Protein AF-A0A6V7Y497-F1 (afdb_monomer)

Structure (mmCIF, N/CA/C/O backbone):
data_AF-A0A6V7Y497-F1
#
_entry.id   AF-A0A6V7Y497-F1
#
loop_
_atom_site.group_PDB
_atom_site.id
_atom_site.type_symbol
_atom_site.label_atom_id
_atom_site.label_alt_id
_atom_site.label_comp_id
_atom_site.label_asym_id
_atom_site.label_entity_id
_atom_site.label_seq_id
_atom_site.pdbx_PDB_ins_code
_atom_site.Cartn_x
_atom_site.Cartn_y
_atom_site.Cartn_z
_atom_site.occupancy
_atom_site.B_iso_or_equiv
_atom_site.auth_seq_id
_atom_site.auth_comp_id
_atom_site.auth_asym_id
_atom_site.auth_atom_id
_atom_site.pdbx_PDB_model_num
ATOM 1 N N . MET A 1 1 ? 5.031 -18.411 21.124 1.00 46.81 1 MET A N 1
ATOM 2 C CA . MET A 1 1 ? 4.570 -17.279 20.289 1.00 46.81 1 MET A CA 1
ATOM 3 C C . MET A 1 1 ? 3.632 -16.433 21.133 1.00 46.81 1 MET A C 1
ATOM 5 O O . MET A 1 1 ? 2.620 -16.959 21.571 1.00 46.81 1 MET A O 1
ATOM 9 N N . LYS A 1 2 ? 3.966 -15.175 21.447 1.00 46.62 2 LYS A N 1
ATOM 10 C CA . LYS A 1 2 ? 2.994 -14.273 22.086 1.00 46.62 2 LYS A CA 1
ATOM 11 C C . LYS A 1 2 ? 2.046 -13.784 20.991 1.00 46.62 2 LYS A C 1
ATOM 13 O O . LYS A 1 2 ? 2.484 -13.060 20.1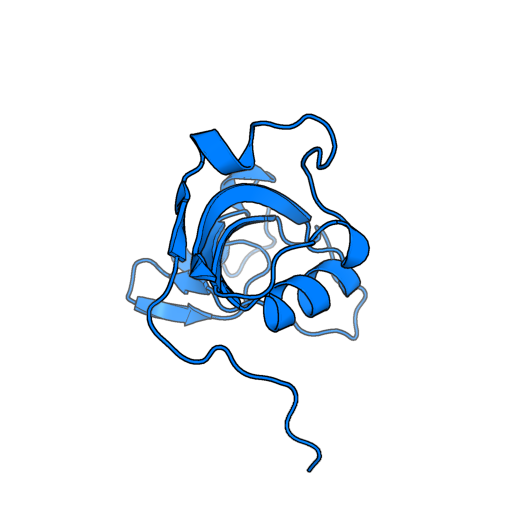00 1.00 46.62 2 LYS A O 1
ATOM 18 N N . ALA A 1 3 ? 0.797 -14.238 21.011 1.00 62.75 3 ALA A N 1
ATOM 19 C CA . ALA A 1 3 ? -0.224 -13.754 20.092 1.00 62.75 3 ALA A CA 1
ATOM 20 C C . ALA A 1 3 ? -0.464 -12.264 20.376 1.00 62.75 3 ALA A C 1
ATOM 22 O O . ALA A 1 3 ? -0.790 -11.891 21.503 1.00 62.75 3 ALA A O 1
ATOM 23 N N . LYS A 1 4 ? -0.245 -11.404 19.376 1.00 68.88 4 LYS A N 1
ATOM 24 C CA . LYS A 1 4 ? -0.741 -10.023 19.429 1.00 68.88 4 LYS A CA 1
ATOM 25 C C . LYS A 1 4 ? -2.275 -10.070 19.457 1.00 68.88 4 LYS A C 1
ATOM 27 O O . LYS A 1 4 ? -2.865 -11.057 19.027 1.00 68.88 4 LYS A O 1
ATOM 32 N N . SER A 1 5 ? -2.917 -9.031 19.981 1.00 75.00 5 SER A N 1
ATOM 33 C CA . SER A 1 5 ? -4.380 -8.949 20.003 1.00 75.00 5 SER A CA 1
ATOM 34 C C . SER A 1 5 ? -4.936 -8.960 18.576 1.00 75.00 5 SER A C 1
ATOM 36 O O . SER A 1 5 ? -4.496 -8.162 17.747 1.00 75.00 5 SER A O 1
ATOM 38 N N . PHE A 1 6 ? -5.904 -9.832 18.314 1.00 72.50 6 PHE A N 1
ATOM 39 C CA . PHE A 1 6 ? -6.673 -9.871 17.071 1.00 72.50 6 PHE A CA 1
ATOM 40 C C . PHE A 1 6 ? -8.051 -9.238 17.306 1.00 72.50 6 PHE A C 1
ATOM 42 O O . PHE A 1 6 ? -8.516 -9.249 18.449 1.00 72.50 6 PHE A O 1
ATOM 49 N N . PRO A 1 7 ? -8.696 -8.673 16.270 1.00 78.94 7 PRO A N 1
ATOM 50 C CA . PRO A 1 7 ? -10.061 -8.174 16.395 1.00 78.94 7 PRO A CA 1
ATOM 51 C C . PRO A 1 7 ? -11.018 -9.319 16.760 1.00 78.94 7 PRO A C 1
ATOM 53 O O . PRO A 1 7 ? -10.892 -10.433 16.249 1.00 78.94 7 PRO A O 1
ATOM 56 N N . ILE A 1 8 ? -11.953 -9.046 17.671 1.00 82.19 8 ILE A N 1
ATOM 57 C CA . ILE A 1 8 ? -12.971 -9.989 18.152 1.00 82.19 8 ILE A CA 1
ATOM 58 C C . ILE A 1 8 ? -14.315 -9.263 18.130 1.00 82.19 8 ILE A C 1
ATOM 60 O O . ILE A 1 8 ? -14.417 -8.148 18.636 1.00 82.19 8 ILE A O 1
ATOM 64 N N . GLY A 1 9 ? -15.348 -9.921 17.604 1.00 86.19 9 GLY A N 1
ATOM 65 C CA . GLY A 1 9 ? -16.706 -9.382 17.541 1.00 86.19 9 GLY A CA 1
ATOM 66 C C . GLY A 1 9 ? -17.105 -8.914 16.145 1.00 86.19 9 GLY A C 1
ATOM 67 O O . GLY A 1 9 ? -16.457 -9.244 15.152 1.00 86.19 9 GLY A O 1
ATOM 68 N N . HIS A 1 10 ? -18.220 -8.188 16.080 1.00 86.06 10 HIS A N 1
ATOM 69 C CA . HIS A 1 10 ? -18.727 -7.633 14.830 1.00 86.06 10 HIS A CA 1
ATOM 70 C C . HIS A 1 10 ? -17.919 -6.390 14.454 1.00 86.06 10 HIS A C 1
ATOM 72 O O . HIS A 1 10 ? -17.720 -5.533 15.318 1.00 86.06 10 HIS A O 1
ATOM 78 N N . PRO A 1 11 ? -17.478 -6.277 13.194 1.00 88.94 11 PRO A N 1
ATOM 79 C CA . PRO A 1 11 ? -16.687 -5.140 12.768 1.00 88.94 11 PRO A CA 1
ATOM 80 C C . PRO A 1 11 ? -17.511 -3.850 12.729 1.00 88.94 11 PRO A C 1
ATOM 82 O O . PRO A 1 11 ? -18.691 -3.864 12.368 1.00 88.94 11 PRO A O 1
ATOM 85 N N . ASN A 1 12 ? -16.859 -2.728 13.022 1.00 89.62 12 ASN A N 1
ATOM 86 C CA . ASN A 1 12 ? -17.367 -1.391 12.744 1.00 89.62 12 ASN A CA 1
ATOM 87 C C . ASN A 1 12 ? -16.671 -0.823 11.499 1.00 89.62 12 ASN A C 1
ATOM 89 O O . ASN A 1 12 ? -15.442 -0.805 11.418 1.00 89.62 12 ASN A O 1
ATOM 93 N N . VAL A 1 13 ? -17.460 -0.354 10.532 1.00 91.69 13 VAL A N 1
ATOM 94 C CA . VAL A 1 13 ? -16.964 0.162 9.253 1.00 91.69 13 VAL A CA 1
ATOM 95 C C . VAL A 1 13 ? -16.987 1.685 9.277 1.00 91.69 13 VAL A C 1
ATOM 97 O O . VAL A 1 13 ? -18.046 2.309 9.300 1.00 91.69 13 VAL A O 1
ATOM 100 N N . LEU A 1 14 ? -15.803 2.286 9.248 1.00 89.94 14 LEU A N 1
ATOM 101 C CA . LEU A 1 14 ? -15.614 3.721 9.077 1.00 89.94 14 LEU A CA 1
ATOM 102 C C . LEU A 1 14 ? -15.487 4.030 7.584 1.00 89.94 14 LEU A C 1
ATOM 104 O O . LEU A 1 14 ? -14.588 3.513 6.916 1.00 89.94 14 LEU A O 1
ATOM 108 N N . THR A 1 15 ? -16.367 4.889 7.069 1.00 88.38 15 THR A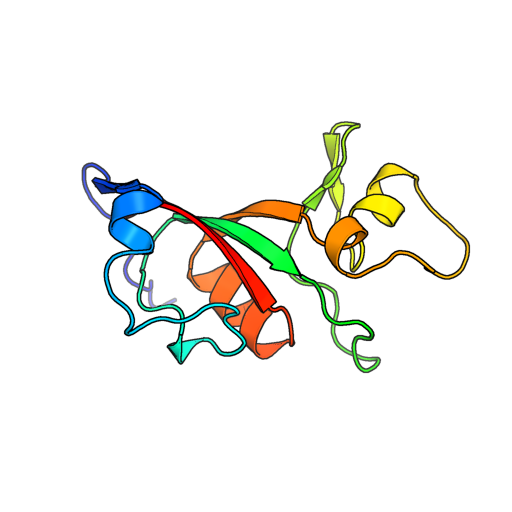 N 1
ATOM 109 C CA . THR A 1 15 ? -16.338 5.326 5.669 1.00 88.38 15 THR A CA 1
ATOM 110 C C . THR A 1 15 ? -15.413 6.522 5.480 1.00 88.38 15 THR A C 1
ATOM 112 O O . THR A 1 15 ? -15.042 7.219 6.430 1.00 88.38 15 THR A O 1
ATOM 115 N N . ARG A 1 16 ? -15.052 6.785 4.223 1.00 83.50 16 ARG A N 1
ATOM 116 C CA . ARG A 1 16 ? -14.201 7.905 3.811 1.00 83.50 16 ARG A CA 1
ATOM 117 C C . ARG A 1 16 ? -14.610 9.238 4.439 1.00 83.50 16 ARG A C 1
ATOM 119 O O . ARG A 1 16 ? -13.739 9.993 4.855 1.00 83.50 16 ARG A O 1
ATOM 126 N N . GLU A 1 17 ? -15.903 9.530 4.529 1.00 82.69 17 GLU A N 1
ATOM 127 C CA . GLU A 1 17 ? -16.406 10.783 5.097 1.00 82.69 17 GLU A CA 1
ATOM 128 C C . GLU A 1 17 ? -15.984 10.914 6.562 1.00 82.69 17 GLU A C 1
ATOM 130 O O . GLU A 1 17 ? -15.408 11.924 6.948 1.00 82.69 17 GLU A O 1
ATOM 135 N N . THR A 1 18 ? -16.184 9.870 7.368 1.00 82.69 18 THR A N 1
ATOM 136 C CA . THR A 1 18 ? -15.773 9.849 8.779 1.00 82.69 18 THR A CA 1
ATOM 137 C C . THR A 1 18 ? -14.253 9.872 8.939 1.00 82.69 18 THR A C 1
ATOM 139 O O . THR A 1 18 ? -13.737 10.497 9.862 1.00 82.69 18 THR A O 1
ATOM 142 N N . LEU A 1 19 ? -13.523 9.213 8.037 1.00 81.75 19 LEU A N 1
ATOM 143 C CA . LEU A 1 19 ? -12.061 9.113 8.088 1.00 81.75 19 LEU A CA 1
ATOM 144 C C . LEU A 1 19 ? -11.352 10.426 7.731 1.00 81.75 19 LEU A C 1
ATOM 146 O O . LEU A 1 19 ? -10.264 10.685 8.238 1.00 81.75 19 LEU A O 1
ATOM 150 N N . LEU A 1 20 ? -11.962 11.255 6.881 1.00 75.94 20 LEU A N 1
ATOM 151 C CA . LEU A 1 20 ? -11.424 12.561 6.480 1.00 75.94 20 LEU A CA 1
ATOM 152 C C . LEU A 1 20 ? -11.861 13.713 7.409 1.00 75.94 20 LEU A C 1
ATOM 154 O O . LEU A 1 20 ? -11.406 14.844 7.242 1.00 75.94 20 LEU A O 1
ATOM 158 N N . LEU A 1 21 ? -12.728 13.436 8.387 1.00 71.06 21 LEU A N 1
ATOM 159 C CA . LEU A 1 21 ? -13.258 14.386 9.369 1.00 71.06 21 LEU A CA 1
ATOM 160 C C . LEU A 1 21 ? -12.700 14.050 10.766 1.00 71.06 21 LEU A C 1
ATOM 162 O O . LEU A 1 21 ? -13.447 13.578 11.623 1.00 71.06 21 LEU A O 1
ATOM 166 N N . PRO A 1 22 ? -11.384 14.187 11.015 1.00 56.78 22 PRO A N 1
ATOM 167 C CA . PRO A 1 22 ? -10.813 15.477 11.433 1.00 56.78 22 PRO A CA 1
ATOM 168 C C . PRO A 1 22 ? -9.413 15.779 10.832 1.00 56.78 22 PRO A C 1
ATOM 170 O O . PRO A 1 22 ? -8.688 14.866 10.443 1.00 56.78 22 PRO A O 1
ATOM 173 N N . PRO A 1 23 ? -8.949 17.049 10.842 1.00 59.47 23 PRO A N 1
ATOM 174 C CA . PRO A 1 23 ? -7.678 17.485 10.227 1.00 59.47 23 PRO A CA 1
ATOM 1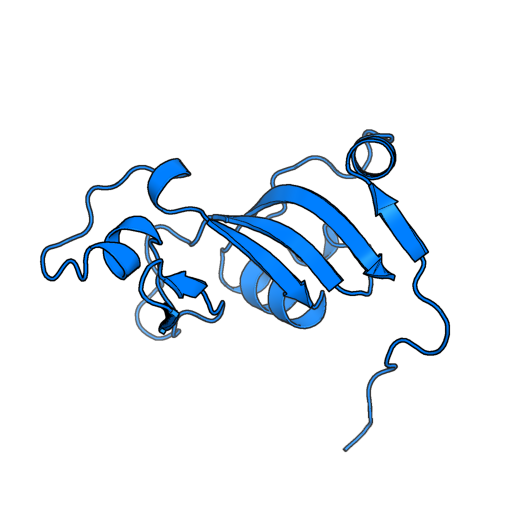75 C C . PRO A 1 23 ? -6.393 16.908 10.858 1.00 59.47 23 PRO A C 1
ATOM 177 O O . PRO A 1 23 ? -5.296 17.198 10.387 1.00 59.47 23 PRO A O 1
ATOM 180 N N . ASN A 1 24 ? -6.502 16.098 11.915 1.00 60.09 24 ASN A N 1
ATOM 181 C CA . ASN A 1 24 ? -5.363 15.637 12.714 1.00 60.09 24 ASN A CA 1
ATOM 182 C C . ASN A 1 24 ? -4.620 14.427 12.131 1.00 60.09 24 ASN A C 1
ATOM 184 O O . ASN A 1 24 ? -3.642 13.986 12.730 1.00 60.09 24 ASN A O 1
ATOM 188 N N . ASN A 1 25 ? -5.053 13.883 10.991 1.00 68.00 25 ASN A N 1
ATOM 189 C CA . ASN A 1 25 ? -4.332 12.800 10.325 1.00 68.00 25 ASN A CA 1
ATOM 190 C C . ASN A 1 25 ? -4.184 13.047 8.813 1.00 68.00 25 ASN A C 1
ATOM 192 O O . ASN A 1 25 ? -4.823 12.367 8.003 1.00 68.00 25 ASN A O 1
ATOM 196 N N . PRO A 1 26 ? -3.396 14.064 8.419 1.00 83.12 26 PRO A N 1
ATOM 197 C CA . PRO A 1 26 ? -3.248 14.436 7.022 1.00 83.12 26 P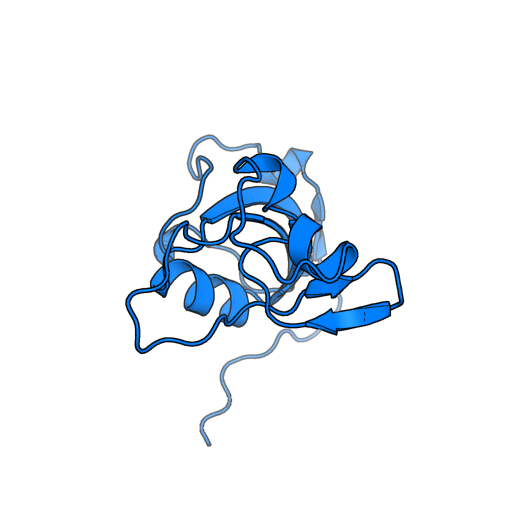RO A CA 1
ATOM 198 C C . PRO A 1 26 ? -2.546 13.331 6.223 1.00 83.12 26 PRO A C 1
ATOM 200 O O . PRO A 1 26 ? -1.538 12.762 6.639 1.00 83.12 26 PRO A O 1
ATOM 203 N N . LEU A 1 27 ? -3.077 13.057 5.035 1.00 90.31 27 LEU A N 1
ATOM 204 C CA . LEU A 1 27 ? -2.416 12.240 4.022 1.00 90.31 27 LEU A CA 1
ATOM 205 C C . LEU A 1 27 ? -1.346 13.076 3.283 1.00 90.31 27 LEU A C 1
ATOM 207 O O . LEU A 1 27 ? -1.517 14.289 3.142 1.00 90.31 27 LEU A O 1
ATOM 211 N N . PRO A 1 28 ? -0.280 12.456 2.744 1.00 94.06 28 PRO A N 1
ATOM 212 C CA . PRO A 1 28 ? -0.011 11.021 2.750 1.00 94.06 28 PRO A CA 1
ATOM 213 C C . PRO A 1 28 ? 0.628 10.531 4.057 1.00 94.06 28 PRO A C 1
ATOM 215 O O . PRO A 1 28 ? 1.479 11.207 4.629 1.00 94.06 28 PRO A O 1
ATOM 218 N N . TRP A 1 29 ? 0.308 9.306 4.482 1.00 95.06 29 TRP A N 1
ATOM 219 C CA . TRP A 1 29 ? 1.033 8.663 5.582 1.00 95.06 29 TRP A CA 1
ATOM 220 C C . TRP A 1 29 ? 2.368 8.134 5.084 1.00 95.06 29 TRP A C 1
ATOM 222 O O . TRP A 1 29 ? 2.417 7.391 4.105 1.00 95.06 29 TRP A O 1
ATOM 232 N N . THR A 1 30 ? 3.440 8.490 5.783 1.00 95.38 30 THR A N 1
ATOM 233 C CA . THR A 1 30 ? 4.823 8.104 5.450 1.00 95.38 30 THR A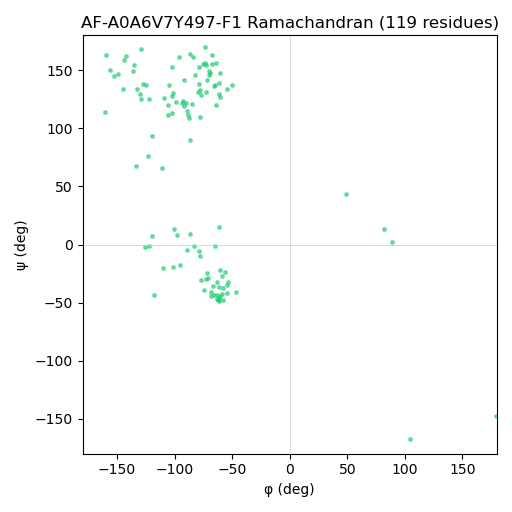 CA 1
ATOM 234 C C . THR A 1 30 ? 5.526 7.342 6.573 1.00 95.38 30 THR A C 1
ATOM 236 O O . THR A 1 30 ? 6.674 6.947 6.414 1.00 95.38 30 THR A O 1
ATOM 239 N N . SER A 1 31 ? 4.846 7.146 7.704 1.00 95.19 31 SER A N 1
ATOM 240 C CA . SER A 1 31 ? 5.394 6.534 8.918 1.00 95.19 31 SER A CA 1
ATOM 241 C C . SER A 1 31 ? 4.295 5.782 9.677 1.00 95.19 31 SER A C 1
ATOM 243 O O . SER A 1 31 ? 3.148 6.245 9.625 1.00 95.19 31 SER A O 1
ATOM 245 N N . PRO A 1 32 ? 4.595 4.664 10.369 1.00 94.88 32 PRO A N 1
ATOM 246 C CA . PRO A 1 32 ? 3.605 3.870 11.100 1.00 94.88 32 PRO A CA 1
ATOM 247 C C . PRO A 1 32 ? 2.779 4.651 12.124 1.00 94.88 32 PRO A C 1
ATOM 249 O O . PRO A 1 32 ? 1.599 4.352 12.279 1.00 94.88 32 PRO A O 1
ATOM 252 N N . GLU A 1 33 ? 3.352 5.656 12.796 1.00 93.25 33 GLU A N 1
ATOM 253 C CA . GLU A 1 33 ? 2.622 6.494 13.762 1.00 93.25 33 GLU A CA 1
ATOM 254 C C . GLU A 1 33 ? 1.435 7.267 13.167 1.00 93.25 33 GLU A C 1
ATOM 256 O O . GLU A 1 33 ? 0.512 7.611 13.903 1.00 93.25 33 GLU A O 1
ATOM 261 N N . HIS A 1 34 ? 1.404 7.498 11.850 1.00 92.69 34 HIS A N 1
ATOM 262 C CA . HIS A 1 34 ? 0.244 8.112 11.197 1.00 92.69 34 HIS A CA 1
ATOM 263 C C . HIS A 1 34 ? -0.956 7.155 11.116 1.00 92.69 34 HIS A C 1
ATOM 265 O O . HIS A 1 34 ? -2.106 7.589 11.043 1.00 92.69 34 HIS A O 1
ATOM 271 N N . ASN A 1 35 ? -0.727 5.840 11.145 1.00 92.38 35 ASN A N 1
ATOM 272 C CA . ASN A 1 35 ? -1.808 4.867 11.131 1.00 92.38 35 ASN A CA 1
ATOM 273 C C . ASN A 1 35 ? -2.305 4.585 12.556 1.00 92.38 35 ASN A C 1
ATOM 275 O O . ASN A 1 35 ? -1.853 3.662 13.236 1.00 92.38 35 ASN A O 1
ATOM 279 N N . ILE A 1 36 ? -3.285 5.373 12.991 1.00 91.00 36 ILE A N 1
ATOM 280 C CA . ILE A 1 36 ? -3.930 5.222 14.303 1.00 91.00 36 ILE A CA 1
ATOM 281 C C . ILE A 1 36 ? -4.952 4.073 14.355 1.00 91.00 36 ILE A C 1
ATOM 283 O O . ILE A 1 36 ? -5.437 3.728 15.434 1.00 91.00 36 ILE A O 1
ATOM 287 N N . TYR A 1 37 ? -5.297 3.477 13.210 1.00 90.56 37 TYR A N 1
ATOM 288 C CA . TYR A 1 37 ? -6.344 2.465 13.114 1.00 90.56 37 TYR A CA 1
ATOM 289 C C . TYR A 1 37 ? -5.783 1.049 13.262 1.00 90.56 37 TYR A C 1
ATOM 291 O O . TYR A 1 37 ? -4.727 0.703 12.731 1.00 90.56 37 TYR A O 1
ATOM 299 N N . LYS A 1 38 ? -6.534 0.189 13.956 1.00 91.00 38 LYS A N 1
ATOM 300 C CA . LYS A 1 38 ? -6.195 -1.225 14.153 1.00 91.00 38 LYS A CA 1
ATOM 301 C C . LYS A 1 38 ? -7.282 -2.103 13.560 1.00 91.00 38 LYS A C 1
ATOM 303 O O . LYS A 1 38 ? -8.260 -2.406 14.224 1.00 91.00 38 LYS A O 1
ATOM 308 N N . GLY A 1 39 ? -7.091 -2.511 12.313 1.00 92.00 39 GLY A N 1
ATOM 309 C CA . GLY A 1 39 ? -8.074 -3.315 11.600 1.00 92.00 39 GLY A CA 1
ATOM 310 C C . GLY A 1 39 ? -7.633 -3.648 10.183 1.00 92.00 39 GLY A C 1
ATOM 311 O O . GLY A 1 39 ? -6.428 -3.795 9.930 1.00 92.00 39 GLY A O 1
ATOM 312 N N . LEU A 1 40 ? -8.612 -3.755 9.287 1.00 94.38 40 LEU A N 1
ATOM 313 C CA . LEU A 1 40 ? -8.440 -3.864 7.841 1.00 94.38 40 LEU A CA 1
ATOM 314 C C . LEU A 1 40 ? -8.720 -2.500 7.204 1.00 94.38 40 LEU A C 1
ATOM 316 O O . LEU A 1 40 ? -9.727 -1.869 7.507 1.00 94.38 40 LEU A O 1
ATOM 320 N N . LEU A 1 41 ? -7.825 -2.035 6.341 1.00 95.75 41 LEU A N 1
ATOM 321 C CA . LEU A 1 41 ? -7.897 -0.718 5.726 1.00 95.75 41 LEU A CA 1
ATOM 322 C C . LEU A 1 41 ? -7.929 -0.866 4.208 1.00 95.75 41 LEU A C 1
ATOM 324 O O . LEU A 1 41 ? -7.018 -1.457 3.627 1.00 95.75 41 LEU A O 1
ATOM 328 N N . LEU A 1 42 ? -8.940 -0.287 3.566 1.00 96.94 42 LEU A N 1
ATOM 329 C CA . LEU A 1 42 ? -8.975 -0.098 2.121 1.00 96.94 42 LEU A CA 1
ATOM 330 C C . LEU A 1 42 ? -8.284 1.226 1.793 1.00 96.94 42 LEU A C 1
ATOM 332 O O . LEU A 1 42 ? -8.802 2.310 2.076 1.00 96.94 42 LEU A O 1
ATOM 336 N N . VAL A 1 43 ? -7.096 1.139 1.203 1.00 96.69 43 VAL A N 1
ATOM 337 C CA . VAL A 1 43 ? -6.216 2.293 0.988 1.00 96.69 43 VAL A CA 1
ATOM 338 C C . VAL A 1 43 ? -5.634 2.301 -0.412 1.00 96.69 43 VAL A C 1
ATOM 340 O O . VAL A 1 43 ? -5.454 1.255 -1.039 1.00 96.69 43 VAL A O 1
ATOM 343 N N . ARG A 1 44 ? -5.276 3.496 -0.888 1.00 97.81 44 ARG A N 1
ATOM 344 C CA . ARG A 1 44 ? -4.356 3.630 -2.014 1.00 97.81 44 ARG A CA 1
ATOM 345 C C . ARG A 1 44 ? -2.936 3.753 -1.499 1.00 97.81 44 ARG A C 1
ATOM 347 O O . ARG A 1 44 ? -2.603 4.716 -0.807 1.00 97.81 44 ARG A O 1
ATOM 354 N N . VAL A 1 45 ? -2.099 2.805 -1.894 1.00 97.75 45 VAL A N 1
ATOM 355 C CA . VAL A 1 45 ? -0.681 2.789 -1.540 1.00 97.75 45 VAL A CA 1
ATOM 356 C C . VAL A 1 45 ? 0.167 3.201 -2.731 1.00 97.75 45 VAL A C 1
ATOM 358 O O . VAL A 1 45 ? -0.059 2.773 -3.863 1.00 97.75 45 VAL A O 1
ATOM 361 N N . GLN A 1 46 ? 1.158 4.039 -2.465 1.00 97.44 46 GLN A N 1
ATOM 362 C CA . GLN A 1 46 ? 2.208 4.397 -3.396 1.00 97.44 46 GLN A CA 1
ATOM 363 C C . GLN A 1 46 ? 3.498 3.679 -2.970 1.00 97.44 46 GLN A C 1
ATOM 365 O O . GLN A 1 46 ? 3.984 3.907 -1.859 1.00 97.44 46 GLN A O 1
ATOM 370 N N . PRO A 1 47 ? 4.071 2.822 -3.828 1.00 95.50 47 PRO A N 1
ATOM 371 C CA . PRO A 1 47 ? 5.349 2.175 -3.549 1.00 95.50 47 PRO A CA 1
ATOM 372 C C . PRO A 1 47 ? 6.527 3.164 -3.657 1.00 95.50 47 PRO A C 1
ATOM 374 O O . PRO A 1 47 ? 6.454 4.126 -4.433 1.00 95.50 47 PRO A O 1
ATOM 377 N N . PRO A 1 48 ? 7.653 2.915 -2.964 1.00 93.25 48 PRO A N 1
ATOM 378 C CA . PRO A 1 48 ? 8.869 3.721 -3.106 1.00 93.25 48 PRO A CA 1
ATOM 379 C C . PRO A 1 48 ? 9.413 3.673 -4.544 1.00 93.25 48 PRO A C 1
ATOM 381 O O . PRO A 1 48 ? 9.270 2.665 -5.235 1.00 93.25 48 PRO A O 1
ATOM 384 N N . ASN A 1 49 ? 10.033 4.759 -5.029 1.00 85.38 49 ASN A N 1
ATOM 385 C CA . ASN A 1 49 ? 10.604 4.852 -6.392 1.00 85.38 49 ASN A CA 1
ATOM 386 C C . ASN A 1 49 ? 11.712 3.829 -6.642 1.00 85.38 49 ASN A C 1
ATOM 388 O O . ASN A 1 49 ? 11.842 3.288 -7.736 1.00 85.38 49 ASN A O 1
ATOM 392 N N . PHE A 1 50 ? 12.493 3.575 -5.605 1.00 74.50 50 PHE A N 1
ATOM 393 C CA . PHE A 1 50 ? 13.586 2.632 -5.599 1.00 74.50 50 PHE A CA 1
ATOM 394 C C . PHE A 1 50 ? 13.618 2.007 -4.213 1.00 74.50 50 PHE A C 1
ATOM 396 O O . PHE A 1 50 ? 13.502 2.720 -3.215 1.00 74.50 50 PHE A O 1
ATOM 403 N N . MET A 1 51 ? 13.747 0.687 -4.140 1.00 64.31 51 MET A N 1
ATOM 404 C CA . MET A 1 51 ? 14.123 0.055 -2.884 1.00 64.31 51 MET A CA 1
ATOM 405 C C . MET A 1 51 ? 15.631 -0.101 -2.877 1.00 64.31 51 MET A C 1
ATOM 407 O O . MET A 1 51 ? 16.196 -0.708 -3.785 1.00 64.31 51 MET A O 1
ATOM 411 N N . ASN A 1 52 ? 16.276 0.456 -1.854 1.00 57.03 52 ASN A N 1
ATOM 412 C CA . ASN A 1 52 ? 17.697 0.232 -1.621 1.00 57.03 52 ASN A CA 1
ATOM 413 C C . ASN A 1 52 ? 17.954 -1.283 -1.552 1.00 57.03 52 ASN A C 1
ATOM 415 O O . ASN A 1 52 ? 17.186 -2.013 -0.923 1.00 57.03 52 ASN A O 1
ATOM 419 N N . GLY A 1 53 ? 19.000 -1.732 -2.250 1.00 52.06 53 GLY A N 1
ATOM 420 C CA . GLY A 1 53 ? 19.102 -3.028 -2.942 1.00 52.06 53 GLY A CA 1
ATOM 421 C C . GLY A 1 53 ? 19.004 -4.346 -2.163 1.00 52.06 53 GLY A C 1
ATOM 422 O O . GLY A 1 53 ? 19.331 -5.372 -2.743 1.00 52.06 53 GLY A O 1
ATOM 423 N N . ASN A 1 54 ? 18.535 -4.367 -0.914 1.00 62.59 54 ASN A N 1
ATOM 424 C CA . ASN A 1 54 ? 18.457 -5.580 -0.090 1.00 62.59 54 ASN A CA 1
ATOM 425 C C . ASN A 1 54 ? 17.062 -5.881 0.493 1.00 62.59 54 ASN A C 1
ATOM 427 O O . ASN A 1 54 ? 16.908 -6.892 1.176 1.00 62.59 54 ASN A O 1
ATOM 431 N N . LEU A 1 55 ? 16.046 -5.037 0.271 1.00 79.06 55 LEU A N 1
ATOM 432 C CA . LEU A 1 55 ? 14.702 -5.258 0.823 1.00 79.06 55 LEU A CA 1
ATOM 433 C C . LEU A 1 55 ? 13.709 -5.646 -0.283 1.00 79.06 55 LEU A C 1
ATOM 435 O O . LEU A 1 55 ? 13.598 -4.906 -1.260 1.00 79.06 55 LEU A O 1
ATOM 439 N N . PRO A 1 56 ? 12.986 -6.778 -0.159 1.00 87.50 56 PRO A N 1
ATOM 440 C CA . PRO A 1 56 ? 11.976 -7.184 -1.133 1.00 87.50 56 PRO A CA 1
ATOM 441 C C . PRO A 1 56 ? 10.685 -6.356 -0.989 1.00 87.50 56 PRO A C 1
ATOM 443 O O . PRO A 1 56 ? 10.410 -5.840 0.098 1.00 87.50 56 PRO A O 1
ATOM 446 N N . PRO A 1 57 ? 9.870 -6.220 -2.057 1.00 92.50 57 PRO A N 1
ATOM 447 C CA . PRO A 1 57 ? 8.584 -5.540 -1.966 1.00 92.50 57 PRO A CA 1
ATOM 448 C C . PRO A 1 57 ? 7.663 -6.332 -1.036 1.00 92.50 57 PRO A C 1
ATOM 450 O O . PRO A 1 57 ? 7.630 -7.559 -1.093 1.00 92.50 57 PRO A O 1
ATOM 453 N N . VAL A 1 58 ? 6.938 -5.638 -0.159 1.00 95.00 58 VAL A N 1
ATOM 454 C CA . VAL A 1 58 ? 6.244 -6.286 0.971 1.00 95.00 58 VAL A CA 1
ATOM 455 C C . VAL A 1 58 ? 4.733 -6.295 0.839 1.00 95.00 58 VAL A C 1
ATOM 457 O O . VAL A 1 58 ? 4.075 -7.101 1.486 1.00 95.00 58 VAL A O 1
ATOM 460 N N . LEU A 1 59 ? 4.181 -5.416 0.002 1.00 96.75 59 LEU A N 1
ATOM 461 C CA . LEU A 1 59 ? 2.745 -5.323 -0.185 1.00 96.75 59 LEU A CA 1
ATOM 462 C C . LEU A 1 59 ? 2.299 -6.181 -1.374 1.00 96.75 59 LEU A C 1
ATOM 464 O O . LEU A 1 59 ? 2.764 -5.949 -2.495 1.00 96.75 59 LEU A O 1
ATOM 468 N N . PRO A 1 60 ? 1.396 -7.151 -1.156 1.00 97.31 60 PRO A N 1
ATOM 469 C CA . PRO A 1 60 ? 0.836 -7.927 -2.244 1.00 97.31 60 PRO A CA 1
ATOM 470 C C . PRO A 1 60 ? -0.138 -7.082 -3.066 1.00 97.31 60 PRO A C 1
ATOM 472 O O . PRO A 1 60 ? -0.940 -6.324 -2.524 1.00 97.31 60 PRO A O 1
ATOM 475 N N . TYR A 1 61 ? -0.118 -7.262 -4.377 1.00 97.38 61 TYR A N 1
ATOM 476 C CA . TYR A 1 61 ? -1.058 -6.681 -5.324 1.00 97.38 61 TYR A CA 1
ATOM 477 C C . TYR A 1 61 ? -1.582 -7.781 -6.242 1.00 97.38 61 TYR A C 1
ATOM 479 O O . TYR A 1 61 ? -0.804 -8.550 -6.818 1.00 97.38 61 TYR A O 1
ATOM 487 N N . ARG A 1 62 ? -2.909 -7.861 -6.371 1.00 97.56 62 ARG A N 1
ATOM 488 C CA . ARG A 1 62 ? -3.555 -8.762 -7.321 1.00 97.56 62 ARG A CA 1
ATOM 489 C C . ARG A 1 62 ? -3.726 -8.036 -8.655 1.00 97.56 62 ARG A C 1
ATOM 491 O O . ARG A 1 62 ? -4.471 -7.063 -8.722 1.00 97.56 62 ARG A O 1
ATOM 498 N N . THR A 1 63 ? -3.039 -8.515 -9.685 1.00 97.19 63 THR A N 1
ATOM 499 C CA . THR A 1 63 ? -3.113 -7.974 -11.048 1.00 97.19 63 THR A CA 1
ATOM 500 C C . THR A 1 63 ? -4.486 -8.216 -11.669 1.00 97.19 63 THR A C 1
ATOM 502 O O . THR A 1 63 ? -5.245 -9.080 -11.220 1.00 97.19 63 THR A O 1
ATOM 505 N N . HIS A 1 64 ? -4.801 -7.496 -12.746 1.00 96.31 64 HIS A N 1
ATOM 506 C CA . HIS A 1 64 ? -6.084 -7.638 -13.449 1.00 96.31 64 HIS A CA 1
ATOM 507 C C . HIS A 1 64 ? -6.362 -9.057 -13.978 1.00 96.31 64 HIS A C 1
ATOM 509 O O . HIS A 1 64 ? -7.518 -9.452 -14.090 1.00 96.31 64 HIS A O 1
ATOM 515 N N . ASP A 1 65 ? -5.323 -9.846 -14.267 1.00 96.19 65 ASP A N 1
ATOM 516 C CA . ASP A 1 65 ? -5.442 -11.255 -14.671 1.00 96.19 65 ASP A CA 1
ATOM 517 C C . ASP A 1 65 ? -5.494 -12.238 -13.482 1.00 96.19 65 ASP A C 1
ATOM 519 O O . ASP A 1 65 ? -5.430 -13.452 -13.672 1.00 96.19 65 ASP A O 1
ATOM 523 N N . GLY A 1 66 ? -5.607 -11.728 -12.252 1.00 95.88 66 GLY A N 1
ATOM 524 C CA . GLY A 1 66 ? -5.851 -12.505 -11.038 1.00 95.88 66 GLY A CA 1
ATOM 525 C C . GLY A 1 66 ? -4.604 -13.018 -10.314 1.00 95.88 66 GLY A C 1
ATOM 526 O O . GLY A 1 66 ? -4.746 -13.696 -9.293 1.00 95.88 66 GLY A O 1
ATOM 527 N N . ARG A 1 67 ? -3.389 -12.704 -10.782 1.00 96.12 67 ARG A N 1
ATOM 528 C CA . ARG A 1 67 ? -2.143 -13.157 -10.139 1.00 96.12 67 ARG A CA 1
ATOM 529 C C . ARG A 1 67 ? -1.827 -12.314 -8.913 1.00 96.12 67 ARG A C 1
ATOM 531 O O . ARG A 1 67 ? -1.920 -11.093 -8.947 1.00 96.12 67 ARG A O 1
ATOM 538 N N . LEU A 1 68 ? -1.383 -12.962 -7.841 1.00 96.88 68 LEU A N 1
ATOM 539 C CA . LEU A 1 68 ? -0.828 -12.269 -6.684 1.00 96.88 68 LEU A CA 1
ATOM 540 C C . LEU A 1 68 ? 0.658 -11.989 -6.925 1.00 96.88 68 LEU A C 1
ATOM 542 O O . LEU A 1 68 ? 1.440 -12.912 -7.140 1.00 96.88 68 LEU A O 1
ATOM 546 N N . THR A 1 69 ? 1.040 -10.720 -6.899 1.00 95.62 69 THR A N 1
ATOM 547 C CA . THR A 1 69 ? 2.416 -10.255 -7.111 1.00 95.62 69 THR A CA 1
ATOM 548 C C . THR A 1 69 ? 2.829 -9.313 -5.986 1.00 95.62 69 THR A C 1
ATOM 550 O O . THR A 1 69 ? 1.984 -8.867 -5.219 1.00 95.62 69 THR A O 1
ATOM 553 N N . PHE A 1 70 ? 4.116 -8.982 -5.888 1.00 95.69 70 PHE A N 1
ATOM 554 C CA . PHE A 1 70 ? 4.632 -7.983 -4.945 1.00 95.69 70 PHE A CA 1
ATOM 555 C C . PHE A 1 70 ? 5.385 -6.904 -5.734 1.00 95.69 70 PHE A C 1
ATOM 557 O O . PHE A 1 70 ? 6.608 -6.963 -5.834 1.00 95.69 70 PHE A O 1
ATOM 564 N N . PRO A 1 71 ? 4.689 -5.976 -6.414 1.00 94.75 71 PRO A N 1
ATOM 565 C CA . PRO A 1 71 ? 5.328 -5.051 -7.339 1.00 94.75 71 PRO A CA 1
ATOM 566 C C . PRO A 1 71 ? 5.641 -3.692 -6.702 1.00 94.75 71 PRO A C 1
ATOM 568 O O . PRO A 1 71 ? 5.022 -3.265 -5.736 1.00 94.75 71 PRO A O 1
ATOM 571 N N . LEU A 1 72 ? 6.553 -2.949 -7.332 1.00 94.88 72 LEU A N 1
ATOM 572 C CA . LEU A 1 72 ? 6.774 -1.515 -7.071 1.00 94.88 72 LEU A CA 1
ATOM 573 C C . LEU A 1 72 ? 6.050 -0.604 -8.082 1.00 94.88 72 LEU A C 1
ATOM 575 O O . LEU A 1 72 ? 6.287 0.607 -8.139 1.00 94.88 72 LEU A O 1
ATOM 579 N N . CYS A 1 73 ? 5.203 -1.192 -8.926 1.00 96.06 73 CYS A N 1
ATOM 580 C CA . CYS A 1 73 ? 4.350 -0.508 -9.888 1.00 96.06 73 CYS A CA 1
ATOM 581 C C . CYS A 1 73 ? 3.212 -1.448 -10.300 1.00 96.06 73 CYS A C 1
ATOM 583 O O . CYS A 1 73 ? 3.470 -2.456 -10.963 1.00 96.06 73 CYS A O 1
ATOM 585 N N . ALA A 1 74 ? 1.971 -1.101 -9.952 1.00 97.06 74 ALA A N 1
ATOM 586 C CA . ALA A 1 74 ? 0.795 -1.874 -10.359 1.00 97.06 74 ALA A CA 1
ATOM 587 C C . ALA A 1 74 ? 0.689 -2.003 -11.883 1.00 97.06 74 ALA A C 1
ATOM 589 O O . ALA A 1 74 ? 0.613 -3.113 -12.401 1.00 97.06 74 ALA A O 1
ATOM 590 N N . LYS A 1 75 ? 0.846 -0.893 -12.620 1.00 97.31 75 LYS A N 1
ATOM 591 C CA . LYS A 1 75 ? 0.796 -0.905 -14.089 1.00 97.31 75 LYS A CA 1
ATOM 592 C C . LYS A 1 75 ? 1.833 -1.833 -14.737 1.00 97.31 75 LYS A C 1
ATOM 594 O O . LYS A 1 75 ? 1.538 -2.483 -15.736 1.00 97.31 75 LYS A O 1
ATOM 599 N N . CYS A 1 76 ? 3.045 -1.920 -14.183 1.00 96.69 76 CYS A N 1
ATOM 600 C CA . CYS A 1 76 ? 4.060 -2.866 -14.655 1.00 96.69 76 CYS A CA 1
ATOM 601 C C . CYS A 1 76 ? 3.669 -4.312 -14.363 1.00 96.69 76 CYS A C 1
ATOM 603 O O . CYS A 1 76 ? 3.897 -5.166 -15.217 1.00 96.69 76 CYS A O 1
ATOM 605 N N . ALA A 1 77 ? 3.103 -4.577 -13.183 1.00 96.69 77 ALA A N 1
ATOM 606 C CA . ALA A 1 77 ? 2.639 -5.906 -12.808 1.00 96.69 77 ALA A CA 1
ATOM 607 C C . ALA A 1 77 ? 1.523 -6.381 -13.748 1.00 96.69 77 ALA A C 1
ATOM 609 O O . ALA A 1 77 ? 1.627 -7.471 -14.306 1.00 96.69 77 ALA A O 1
ATOM 610 N N . ASP A 1 78 ? 0.530 -5.526 -14.007 1.00 97.75 78 ASP A N 1
ATOM 611 C CA . ASP A 1 78 ? -0.572 -5.818 -14.930 1.00 97.75 78 ASP A CA 1
ATOM 612 C C . ASP A 1 78 ? -0.082 -6.071 -16.356 1.00 97.75 78 ASP A C 1
ATOM 614 O O . ASP A 1 78 ? -0.473 -7.042 -16.999 1.00 97.75 78 ASP A O 1
ATOM 618 N N . ASN A 1 79 ? 0.813 -5.213 -16.850 1.00 96.75 79 ASN A N 1
ATOM 619 C CA . ASN A 1 79 ? 1.340 -5.310 -18.209 1.00 96.75 79 ASN A CA 1
ATOM 620 C C . ASN A 1 79 ? 2.431 -6.383 -18.363 1.00 96.75 79 ASN A C 1
ATOM 622 O O . ASN A 1 79 ? 2.928 -6.581 -19.472 1.00 96.75 79 ASN A O 1
ATOM 626 N N . ARG A 1 80 ? 2.863 -7.027 -17.268 1.00 94.81 80 ARG A N 1
ATOM 627 C CA . ARG A 1 80 ? 4.043 -7.913 -17.219 1.00 94.81 80 ARG A CA 1
ATOM 628 C C . ARG A 1 80 ? 5.281 -7.269 -17.859 1.00 94.81 80 ARG A C 1
ATOM 630 O O . ARG A 1 80 ? 6.005 -7.891 -18.636 1.00 94.81 80 ARG A O 1
ATOM 637 N N . GLN A 1 81 ? 5.489 -5.991 -17.550 1.00 93.31 81 GLN A N 1
ATOM 638 C CA . GLN A 1 81 ? 6.562 -5.175 -18.108 1.00 93.31 81 GLN A CA 1
ATOM 639 C C . GLN A 1 81 ? 7.933 -5.774 -17.765 1.00 93.31 81 GLN A C 1
ATOM 641 O O . GLN A 1 81 ? 8.247 -5.968 -16.594 1.00 93.31 81 GLN A O 1
ATOM 646 N N . GLN A 1 82 ? 8.767 -5.998 -18.783 1.00 91.81 82 GLN A N 1
ATOM 647 C CA . GLN A 1 82 ? 10.144 -6.492 -18.608 1.00 91.81 82 GLN A CA 1
ATOM 648 C C . GLN A 1 82 ? 11.209 -5.391 -18.717 1.00 91.81 82 GLN A C 1
ATOM 650 O O . GLN A 1 82 ? 12.334 -5.558 -18.257 1.00 91.81 82 GLN A O 1
ATOM 655 N N . ARG A 1 83 ? 10.863 -4.253 -19.326 1.00 93.00 83 ARG A N 1
ATOM 656 C CA . ARG A 1 83 ? 11.738 -3.077 -19.457 1.00 93.00 83 ARG A CA 1
ATOM 657 C C . ARG A 1 83 ? 11.680 -2.183 -18.206 1.00 93.00 83 ARG A C 1
ATOM 659 O O . ARG A 1 83 ? 10.701 -2.262 -17.459 1.00 93.00 83 ARG A O 1
ATOM 666 N N . PRO A 1 84 ? 12.677 -1.301 -17.992 1.00 91.88 84 PRO A N 1
ATOM 667 C CA . PRO A 1 84 ? 12.658 -0.342 -16.891 1.00 91.88 84 PRO A CA 1
ATOM 668 C C . PRO A 1 84 ? 11.343 0.447 -16.819 1.00 91.88 84 PRO A C 1
ATOM 670 O O . PRO A 1 84 ? 10.788 0.867 -17.837 1.00 91.88 84 PRO A O 1
ATOM 673 N N . CYS A 1 85 ? 10.828 0.622 -15.602 1.00 93.44 85 CYS A N 1
ATOM 674 C CA . CYS A 1 85 ? 9.566 1.314 -15.358 1.00 93.44 85 CYS A CA 1
ATOM 675 C C . CYS A 1 85 ? 9.717 2.826 -15.571 1.00 93.44 85 CYS A C 1
ATOM 677 O O . CYS A 1 85 ? 10.595 3.444 -14.979 1.00 93.44 85 CYS A O 1
ATOM 679 N N . THR A 1 86 ? 8.806 3.424 -16.340 1.00 94.31 86 THR A N 1
ATOM 680 C CA . THR A 1 86 ? 8.724 4.880 -16.573 1.00 94.31 86 THR A CA 1
ATOM 681 C C . THR A 1 86 ? 7.388 5.481 -16.121 1.00 94.31 86 THR A C 1
ATOM 683 O O . THR A 1 86 ? 7.102 6.635 -16.419 1.00 94.31 86 THR A O 1
ATOM 686 N N . HIS A 1 87 ? 6.543 4.695 -15.448 1.00 95.56 87 HIS A N 1
ATOM 687 C CA . HIS A 1 87 ? 5.210 5.114 -15.013 1.00 95.56 87 HIS A CA 1
ATOM 688 C C . HIS A 1 87 ? 5.268 6.146 -13.880 1.00 95.56 87 HIS A C 1
ATOM 690 O O . HIS A 1 87 ? 6.130 6.071 -12.999 1.00 95.56 87 HIS A O 1
ATOM 696 N N . GLY A 1 88 ? 4.305 7.068 -13.871 1.00 95.38 88 GLY A N 1
ATOM 697 C CA . GLY A 1 88 ? 4.170 8.079 -12.823 1.00 95.38 88 GLY A CA 1
ATOM 698 C C . GLY A 1 88 ? 3.645 7.509 -11.500 1.00 95.38 88 GLY A C 1
ATOM 699 O O . GLY A 1 88 ? 3.157 6.383 -11.429 1.00 95.38 88 GLY A O 1
ATOM 700 N N . GLU A 1 89 ? 3.691 8.305 -10.431 1.00 94.88 89 GLU A N 1
ATOM 701 C CA . GLU A 1 89 ? 3.282 7.884 -9.079 1.00 94.88 89 GLU A CA 1
ATOM 702 C C . GLU A 1 89 ? 1.855 7.314 -9.027 1.00 94.88 89 GLU A C 1
ATOM 704 O O . GLU A 1 89 ? 1.618 6.272 -8.414 1.00 94.88 89 GLU A O 1
ATOM 709 N N . ARG A 1 90 ? 0.918 7.945 -9.745 1.00 95.25 90 ARG A N 1
ATOM 710 C CA . ARG A 1 90 ? -0.488 7.527 -9.807 1.00 95.25 90 ARG A CA 1
ATOM 711 C C . ARG A 1 90 ? -0.677 6.170 -10.487 1.00 95.25 90 ARG A C 1
ATOM 713 O O . ARG A 1 90 ? -1.432 5.348 -9.984 1.00 95.25 90 ARG A O 1
ATOM 720 N N . GLU A 1 91 ? 0.012 5.922 -11.597 1.00 96.50 91 GLU A N 1
ATOM 721 C CA . GLU A 1 91 ? -0.039 4.642 -12.325 1.00 96.50 91 GLU A CA 1
ATOM 722 C C . GLU A 1 91 ? 0.661 3.515 -11.559 1.00 96.50 91 GLU A C 1
ATOM 724 O O . GLU A 1 91 ? 0.344 2.334 -11.708 1.00 96.50 91 GLU A O 1
ATOM 729 N N . ARG A 1 92 ? 1.660 3.881 -10.753 1.00 96.44 92 ARG A N 1
ATOM 730 C CA . ARG A 1 92 ? 2.389 2.945 -9.904 1.00 96.44 92 ARG A CA 1
ATOM 731 C C . ARG A 1 92 ? 1.602 2.550 -8.670 1.00 96.44 92 ARG A C 1
ATOM 733 O O . ARG A 1 92 ? 1.814 1.436 -8.206 1.00 96.44 92 ARG A O 1
ATOM 740 N N . SER A 1 93 ? 0.754 3.442 -8.161 1.00 97.62 93 SER A N 1
ATOM 741 C CA . SER A 1 93 ? -0.104 3.215 -6.999 1.00 97.62 93 SER A CA 1
ATOM 742 C C . SER A 1 93 ? -1.281 2.285 -7.301 1.00 97.62 93 SER A C 1
ATOM 744 O O . SER A 1 93 ? -1.728 2.186 -8.443 1.00 97.62 93 SER A O 1
ATOM 746 N N . TRP A 1 94 ? -1.821 1.635 -6.272 1.00 98.06 94 TRP A N 1
ATOM 747 C CA . TRP A 1 94 ? -3.022 0.803 -6.387 1.00 98.06 94 TRP A CA 1
ATOM 748 C C . TRP A 1 94 ? -3.897 0.896 -5.145 1.00 98.06 94 TRP A C 1
ATOM 750 O O . TRP A 1 94 ? -3.436 1.281 -4.072 1.00 98.06 94 TRP A O 1
ATOM 760 N N . LEU A 1 95 ? -5.169 0.543 -5.320 1.00 97.62 95 LEU A N 1
ATOM 761 C CA . LEU A 1 95 ? -6.170 0.441 -4.265 1.00 97.62 95 LEU A CA 1
ATOM 762 C C . LEU A 1 95 ? -6.314 -1.025 -3.856 1.00 97.62 95 LEU A C 1
ATOM 764 O O . LEU A 1 95 ? -6.619 -1.857 -4.707 1.00 97.62 95 LEU A O 1
ATOM 768 N N . THR A 1 96 ? -6.111 -1.344 -2.580 1.00 97.44 96 THR A N 1
ATOM 769 C CA . THR A 1 96 ? -6.425 -2.676 -2.047 1.00 97.44 96 THR A CA 1
ATOM 770 C C . THR A 1 96 ? -6.589 -2.646 -0.528 1.00 97.44 96 THR A C 1
ATOM 772 O O . THR A 1 96 ? -6.195 -1.684 0.135 1.00 97.44 96 THR A O 1
ATOM 775 N N . GLY A 1 97 ? -7.201 -3.700 0.008 1.00 97.12 97 GLY A N 1
ATOM 776 C CA . GLY A 1 97 ? -7.334 -3.921 1.443 1.00 97.12 97 GLY A CA 1
ATOM 777 C C . GLY A 1 97 ? -6.053 -4.495 2.046 1.00 97.12 97 GLY A C 1
ATOM 778 O O . GLY A 1 97 ? -5.524 -5.476 1.524 1.00 97.12 97 GLY A O 1
ATOM 779 N N . TYR A 1 98 ? -5.589 -3.912 3.148 1.00 97.44 98 TYR A N 1
ATOM 780 C CA . TYR A 1 98 ? -4.451 -4.397 3.929 1.00 97.44 98 TYR A CA 1
ATOM 781 C C . TYR A 1 98 ? -4.745 -4.358 5.418 1.00 97.44 98 TYR A C 1
ATOM 783 O O . TY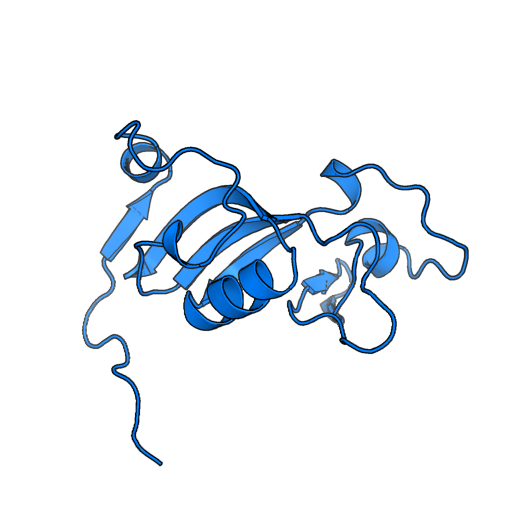R A 1 98 ? -5.457 -3.479 5.906 1.00 97.44 98 TYR A O 1
ATOM 791 N N . THR A 1 99 ? -4.156 -5.281 6.170 1.00 95.75 99 THR A N 1
ATOM 792 C CA . THR A 1 99 ? -4.172 -5.173 7.627 1.00 95.75 99 THR A CA 1
ATOM 793 C C . THR A 1 99 ? -3.281 -4.016 8.078 1.00 95.75 99 THR A C 1
ATOM 795 O O . THR A 1 99 ? -2.257 -3.708 7.465 1.00 95.75 99 THR A O 1
ATOM 798 N N . HIS A 1 100 ? -3.632 -3.388 9.199 1.00 94.94 100 HIS A N 1
ATOM 799 C CA . HIS A 1 100 ? -2.813 -2.330 9.795 1.00 94.94 100 HIS A CA 1
ATOM 800 C C . HIS A 1 100 ? -1.355 -2.763 10.042 1.00 94.94 100 HIS A C 1
ATOM 802 O O . HIS A 1 100 ? -0.447 -1.948 9.917 1.00 94.94 100 HIS A O 1
ATOM 808 N N . VAL A 1 101 ? -1.106 -4.043 10.354 1.00 94.94 101 VAL A N 1
ATOM 809 C CA . VAL A 1 101 ? 0.252 -4.573 10.566 1.00 94.94 101 VAL A CA 1
ATOM 810 C C . VAL A 1 101 ? 1.053 -4.589 9.263 1.00 94.94 101 VAL A C 1
ATOM 812 O O . VAL A 1 101 ? 2.209 -4.170 9.264 1.00 94.94 101 VAL A O 1
ATOM 815 N N . GLU A 1 102 ? 0.447 -5.032 8.158 1.00 96.12 102 GLU A N 1
ATOM 816 C CA . GLU A 1 102 ? 1.078 -5.008 6.831 1.00 96.12 102 GLU A CA 1
ATOM 817 C C . GLU A 1 102 ? 1.370 -3.575 6.382 1.00 96.12 102 GLU A C 1
ATOM 819 O O . GLU A 1 102 ? 2.471 -3.294 5.908 1.00 96.12 102 GLU A O 1
ATOM 824 N N . LEU A 1 103 ? 0.419 -2.655 6.583 1.00 96.88 103 LEU A N 1
ATOM 825 C CA . LEU A 1 103 ? 0.608 -1.245 6.242 1.00 96.88 103 LEU A CA 1
ATOM 826 C C . LEU A 1 103 ? 1.720 -0.599 7.054 1.00 96.88 103 LEU A C 1
ATOM 828 O O . LEU A 1 103 ? 2.582 0.050 6.472 1.00 96.88 103 LEU A O 1
ATOM 832 N N . ASN A 1 104 ? 1.749 -0.806 8.368 1.00 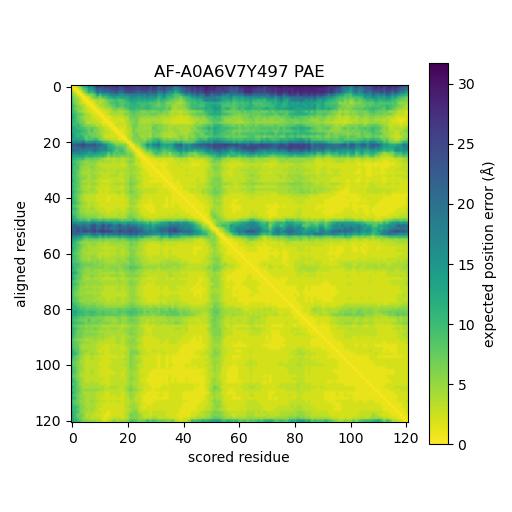96.69 104 ASN A N 1
ATOM 833 C CA . ASN A 1 104 ? 2.791 -0.237 9.220 1.00 96.69 104 ASN A CA 1
ATOM 834 C C . ASN A 1 104 ? 4.174 -0.746 8.797 1.00 96.69 104 ASN A C 1
ATOM 836 O O . ASN A 1 104 ? 5.093 0.043 8.598 1.00 96.69 104 ASN A O 1
ATOM 840 N N . TYR A 1 105 ? 4.300 -2.046 8.533 1.00 95.69 105 TYR A N 1
ATOM 841 C CA . TYR A 1 105 ? 5.545 -2.631 8.038 1.00 95.69 105 TYR A CA 1
ATOM 842 C C . TYR A 1 105 ? 5.963 -2.101 6.651 1.00 95.69 105 TYR A C 1
ATOM 844 O O . TYR A 1 105 ? 7.157 -1.991 6.353 1.00 95.69 105 TYR A O 1
ATOM 852 N N . ALA A 1 106 ? 5.000 -1.765 5.789 1.00 96.06 106 ALA A N 1
ATOM 853 C CA . ALA A 1 106 ? 5.257 -1.148 4.491 1.00 96.06 106 ALA A CA 1
ATOM 854 C C . ALA A 1 106 ? 5.663 0.330 4.607 1.00 96.06 106 ALA A C 1
ATOM 856 O O . ALA A 1 106 ? 6.575 0.763 3.901 1.00 96.06 106 ALA A O 1
ATOM 857 N N . LEU A 1 107 ? 5.041 1.091 5.513 1.00 96.19 107 LEU A N 1
ATOM 858 C CA . LEU A 1 107 ? 5.392 2.487 5.794 1.00 96.19 107 LEU A CA 1
ATOM 859 C C . LEU A 1 107 ? 6.857 2.603 6.250 1.00 96.19 107 LEU A C 1
ATOM 861 O O . LEU A 1 107 ? 7.595 3.423 5.712 1.00 96.19 107 LEU A O 1
ATOM 865 N N . GLU A 1 108 ? 7.331 1.695 7.114 1.00 94.50 108 GLU A N 1
ATOM 866 C CA . GLU A 1 108 ? 8.756 1.590 7.500 1.00 94.50 108 GLU A CA 1
ATOM 867 C C . GLU A 1 108 ? 9.709 1.392 6.304 1.00 94.50 108 GLU A C 1
ATOM 869 O O . GLU A 1 108 ? 10.899 1.691 6.385 1.00 94.50 108 GLU A O 1
ATOM 874 N N . ARG A 1 109 ? 9.200 0.866 5.184 1.00 93.00 109 ARG A N 1
ATOM 875 C CA . ARG A 1 109 ? 9.955 0.572 3.952 1.00 93.00 109 ARG A CA 1
ATOM 876 C C . ARG A 1 109 ? 9.776 1.634 2.873 1.00 93.00 109 ARG A C 1
ATOM 878 O O . ARG A 1 109 ? 10.145 1.407 1.722 1.00 93.00 109 ARG A O 1
ATOM 885 N N . GLY A 1 110 ? 9.219 2.789 3.231 1.00 93.81 110 GLY A N 1
ATOM 886 C CA . GLY A 1 110 ? 9.072 3.931 2.334 1.00 93.81 110 GLY A CA 1
ATOM 887 C C . GLY A 1 110 ? 7.865 3.854 1.399 1.00 93.81 110 GLY A C 1
ATOM 888 O O . GLY A 1 110 ? 7.790 4.632 0.446 1.00 93.81 110 GLY A O 1
ATOM 889 N N . TYR A 1 111 ? 6.918 2.944 1.650 1.00 96.12 111 TYR A N 1
ATOM 890 C CA . TYR A 1 111 ? 5.591 3.059 1.047 1.00 96.12 111 TYR A CA 1
ATOM 891 C C . TYR A 1 111 ? 4.877 4.275 1.632 1.00 96.12 111 TYR A C 1
ATOM 893 O O . TYR A 1 111 ? 5.160 4.701 2.751 1.00 96.12 111 TYR A O 1
ATOM 901 N N . LYS A 1 112 ? 3.927 4.822 0.877 1.00 97.06 112 LYS A N 1
ATOM 902 C CA . LYS A 1 112 ? 3.066 5.907 1.340 1.00 97.06 112 LYS A CA 1
ATOM 903 C C . LYS A 1 112 ? 1.611 5.510 1.190 1.00 97.06 112 LYS A C 1
ATOM 905 O O . LYS A 1 112 ? 1.234 4.974 0.149 1.00 97.06 112 LYS A O 1
ATOM 910 N N . VAL A 1 113 ? 0.780 5.807 2.180 1.00 97.00 113 VAL A N 1
ATOM 911 C CA . VAL A 1 113 ? -0.677 5.773 1.991 1.00 97.00 113 VAL A CA 1
ATOM 912 C C . VAL A 1 113 ? -1.085 7.144 1.485 1.00 97.00 113 VAL A C 1
ATOM 914 O O . VAL A 1 113 ? -0.964 8.124 2.210 1.00 97.00 113 VAL A O 1
ATOM 917 N N . VAL A 1 114 ? -1.512 7.229 0.228 1.00 96.19 114 VAL A N 1
ATOM 918 C CA . VAL A 1 114 ? -1.884 8.505 -0.411 1.00 96.19 114 VAL A CA 1
ATOM 919 C C . VAL A 1 114 ? -3.378 8.782 -0.332 1.00 96.19 114 VAL A C 1
ATOM 921 O O . VAL A 1 114 ? -3.803 9.910 -0.550 1.00 96.19 114 VAL A O 1
ATOM 924 N N . ASP A 1 115 ? -4.175 7.753 -0.053 1.00 94.50 115 ASP A N 1
ATOM 925 C CA . ASP A 1 115 ? -5.618 7.878 0.086 1.00 94.50 115 ASP A CA 1
ATOM 926 C C . ASP A 1 115 ? -6.186 6.756 0.956 1.00 94.50 115 ASP A C 1
ATOM 928 O O . ASP A 1 115 ? -5.670 5.635 0.939 1.00 94.50 115 ASP A O 1
ATOM 932 N N . ILE A 1 116 ? -7.275 7.044 1.661 1.00 93.69 116 ILE A N 1
ATOM 933 C CA . ILE A 1 116 ? -7.999 6.085 2.496 1.00 93.69 116 ILE A CA 1
ATOM 934 C C . ILE A 1 116 ? -9.480 6.087 2.122 1.00 93.69 116 ILE A C 1
ATOM 936 O O . ILE A 1 116 ? -10.068 7.130 1.834 1.00 93.69 116 ILE A O 1
ATOM 940 N N . TYR A 1 117 ? -10.071 4.899 2.065 1.00 93.50 117 TYR A N 1
ATOM 941 C CA . TYR A 1 117 ? -11.448 4.705 1.614 1.00 93.50 117 TYR A CA 1
ATOM 942 C C . TYR A 1 117 ? -12.331 4.125 2.702 1.00 93.50 117 TYR A C 1
ATOM 944 O O . TYR A 1 117 ? -13.458 4.575 2.878 1.00 93.50 117 TYR A O 1
ATOM 952 N N . GLU A 1 118 ? -11.811 3.137 3.420 1.00 94.38 118 GLU A N 1
ATOM 953 C CA . GLU A 1 118 ? -12.567 2.408 4.423 1.00 94.38 118 GLU A CA 1
ATOM 954 C C . GLU A 1 118 ? -11.617 1.869 5.486 1.00 94.38 118 GLU A C 1
ATOM 956 O O . GLU A 1 118 ? -10.492 1.460 5.180 1.00 94.38 118 GLU A O 1
ATOM 961 N N . VAL A 1 119 ? -12.081 1.846 6.729 1.00 93.44 119 VAL A N 1
ATOM 962 C CA . VAL A 1 119 ? -11.422 1.136 7.821 1.00 93.44 119 VAL A CA 1
ATOM 963 C C . VAL A 1 119 ? -12.456 0.265 8.514 1.00 93.44 119 VAL A C 1
ATOM 965 O O . VAL A 1 119 ? -13.471 0.760 8.988 1.00 93.44 119 VAL A O 1
ATOM 968 N N . THR A 1 120 ? -12.161 -1.023 8.610 1.00 91.75 120 THR A N 1
ATOM 969 C CA . THR A 1 120 ? -12.943 -2.006 9.356 1.00 91.75 120 THR A CA 1
ATOM 970 C C . THR A 1 120 ? -12.186 -2.361 10.636 1.00 91.75 120 THR A C 1
ATOM 972 O O . THR A 1 120 ? -11.113 -2.970 10.551 1.00 91.75 120 THR A O 1
ATOM 975 N N . ILE A 1 121 ? -12.711 -1.960 11.799 1.00 88.00 121 ILE A N 1
ATOM 976 C CA . ILE A 1 121 ? -12.125 -2.193 13.138 1.00 88.00 121 ILE A CA 1
ATOM 977 C C . ILE A 1 121 ? -12.975 -3.114 14.006 1.00 88.00 121 ILE A C 1
ATOM 979 O O . ILE A 1 121 ? -14.210 -3.132 13.816 1.00 88.00 121 ILE A O 1
#

Radius of gyration: 15.15 Å; Cα contacts (8 Å,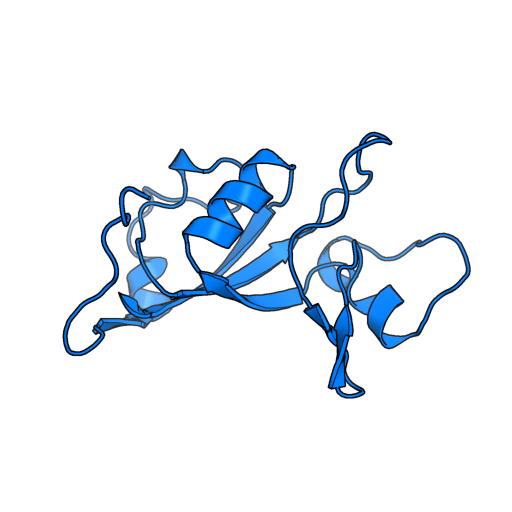 |Δi|>4): 199; chains: 1; bounding box: 38×35×42 Å

Secondary structure (DSSP, 8-state):
--PPPPP-SSPPEEEHHHHTSSTTSPSPB-SGGG----SEEEEEEE--S---TT----S-EE-TTS-EE--S-HHHHHHT--SPP---HHHH-EEEEEEHHHHHHHHTTT-EEEEEEEEE-

Organism: Meloidogyne enterolobii (NCBI:txid390850)

Sequence (121 aa):
MKAKSFPIGHPNVLTRETLLLPPNNPLPWTSPEHNIYKGLLLVRVQPPNFMNGNLPPVLPYRTHDGRLTFPLCAKCADNRQQRPCTHGERERSWLTGYTHVELNYALERGYKVVDIYEVTI

Solvent-accessible surface area (backbone atoms only — not comparable to full-atom values): 7264 Å² total; per-residue (Å²): 131,86,79,73,92,70,93,80,80,83,72,47,78,44,46,40,70,62,69,65,64,55,87,88,66,68,73,58,33,59,43,43,85,65,60,84,64,74,36,42,33,34,31,30,38,32,51,38,95,68,68,70,95,83,62,78,65,80,57,77,42,71,31,89,90,68,48,81,40,53,58,67,23,46,53,42,57,56,66,65,58,86,65,87,86,82,73,52,70,74,54,23,24,49,76,50,77,39,44,39,68,60,50,32,60,34,17,7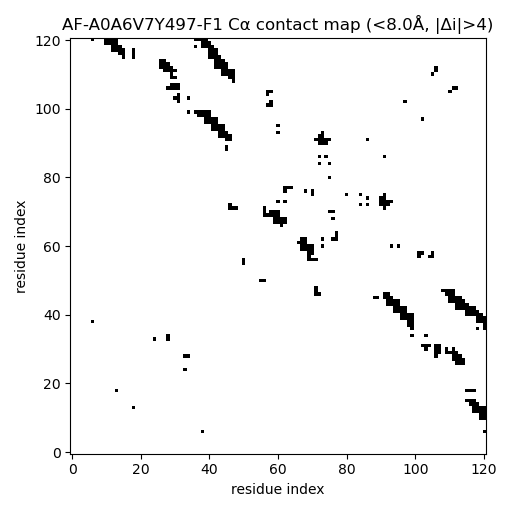5,67,52,22,27,40,67,42,72,51,37,38,40,66

Foldseek 3Di:
DPDDDDDDDAKDKDFQVNVPPDPPQDDWQLALVSPPAFAKWFFKKFADPDQDPPDFQQDWDQAPVGDTDRDNANQCVNVVPPDDDPDDRVRRIDTDIDGSVSVNVRSVRGMIGGGTGMGID

pLDDT: mean 89.27, std 11.81, range [46.62, 98.06]

Mean predicted aligned error: 5.36 Å